Protein AF-A0A524D469-F1 (afdb_monomer)

Solvent-accessible surface area (backbone atoms only — not comparable to full-atom values): 6847 Å² total; per-residue (Å²): 100,77,63,60,59,52,45,50,52,50,45,50,39,43,48,34,24,48,51,5,20,50,32,8,18,52,11,54,56,40,68,95,46,24,64,60,33,20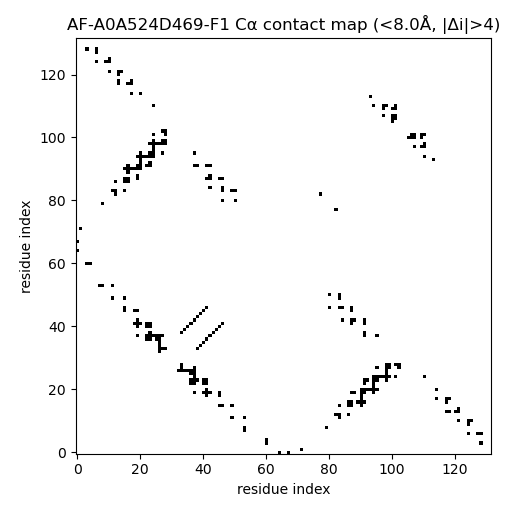,48,43,35,10,68,46,48,43,36,52,52,49,45,51,49,48,65,67,46,45,60,63,55,53,62,74,27,64,90,54,85,69,79,78,92,81,74,94,66,69,61,69,61,56,52,33,50,59,39,13,51,61,15,26,53,53,10,40,57,31,8,50,45,32,57,74,69,68,41,56,61,60,46,47,66,61,45,48,62,46,52,51,51,42,51,51,46,53,51,60,71,70,53,131

Mean predicted aligned error: 8.15 Å

Nearest PDB structures (foldseek):
  5vox-assembly1_X  TM=2.809E-01  e=2.799E+00  Saccharomyces cerevisiae S288C
  9bry-assembly1_k  TM=2.675E-01  e=2.410E+00  Mus musculus
  7u8o-assembly1_j  TM=2.364E-01  e=6.205E+00  Sus scrofa
  6xbw-assembly1_l  TM=2.076E-01  e=5.617E+00  Bos taurus

Structure (mmCIF, N/CA/C/O backbone):
data_AF-A0A524D469-F1
#
_entry.id   AF-A0A524D469-F1
#
loop_
_atom_site.group_PDB
_atom_site.id
_atom_site.type_symbol
_atom_site.label_atom_id
_atom_site.label_alt_id
_atom_site.label_comp_id
_atom_site.label_asym_id
_atom_site.label_entity_id
_atom_site.label_seq_id
_atom_site.pdbx_PDB_ins_code
_atom_site.Cartn_x
_atom_site.Cartn_y
_atom_site.Cartn_z
_atom_site.occupancy
_atom_site.B_iso_or_equiv
_atom_site.auth_seq_id
_atom_site.auth_comp_id
_atom_site.auth_asym_id
_atom_site.auth_atom_id
_atom_site.pdbx_PDB_model_num
ATOM 1 N N . MET A 1 1 ? 15.747 1.561 -19.946 1.00 55.91 1 MET A N 1
ATOM 2 C CA . MET A 1 1 ? 16.575 2.116 -18.847 1.00 55.91 1 MET A CA 1
ATOM 3 C C . MET A 1 1 ? 16.064 1.544 -17.524 1.00 55.91 1 MET A C 1
ATOM 5 O O . MET A 1 1 ? 14.893 1.730 -17.253 1.00 55.91 1 MET A O 1
ATOM 9 N N . PRO A 1 2 ? 16.881 0.905 -16.662 1.00 63.78 2 PRO A N 1
ATOM 10 C CA . PRO A 1 2 ? 16.411 0.328 -15.384 1.00 63.78 2 PRO A CA 1
ATOM 11 C C . PRO A 1 2 ? 15.790 1.363 -14.423 1.00 63.78 2 PRO A C 1
ATOM 13 O O . PRO A 1 2 ? 15.142 1.007 -13.443 1.00 63.78 2 PRO A O 1
ATOM 16 N N . LEU A 1 3 ? 15.974 2.657 -14.705 1.00 69.12 3 LEU A N 1
ATOM 17 C CA . LEU A 1 3 ? 15.397 3.759 -13.948 1.00 69.12 3 LEU A CA 1
ATOM 18 C C . LEU A 1 3 ? 13.861 3.827 -14.054 1.00 69.12 3 LEU A C 1
ATOM 20 O O . LEU A 1 3 ? 13.204 4.067 -13.053 1.00 69.12 3 LEU A O 1
ATOM 24 N N . THR A 1 4 ? 13.264 3.588 -15.225 1.00 71.38 4 THR A N 1
ATOM 25 C CA . THR A 1 4 ? 11.799 3.677 -15.403 1.00 71.38 4 THR A CA 1
ATOM 26 C C . THR A 1 4 ? 11.078 2.538 -14.693 1.00 71.38 4 THR A C 1
ATOM 28 O O . THR A 1 4 ? 10.079 2.765 -14.014 1.00 71.38 4 THR A O 1
ATOM 31 N N . GLU A 1 5 ? 11.621 1.324 -14.779 1.00 72.06 5 GLU A N 1
ATOM 32 C CA . GLU A 1 5 ? 11.110 0.165 -14.049 1.00 72.06 5 GLU A CA 1
ATOM 33 C C . GLU A 1 5 ? 11.261 0.341 -12.529 1.00 72.06 5 GLU A C 1
ATOM 35 O O . GLU A 1 5 ? 10.306 0.128 -11.786 1.00 72.06 5 GLU A O 1
ATOM 40 N N . THR A 1 6 ? 12.415 0.815 -12.047 1.00 73.81 6 THR A N 1
ATOM 41 C CA . THR A 1 6 ? 12.610 1.087 -10.609 1.00 73.81 6 THR A CA 1
ATOM 42 C C . THR A 1 6 ? 11.732 2.234 -10.098 1.00 73.81 6 THR A C 1
ATOM 44 O O . THR A 1 6 ? 11.217 2.161 -8.979 1.00 73.81 6 THR A O 1
ATOM 47 N N . LEU A 1 7 ? 11.484 3.267 -10.908 1.00 75.62 7 LEU A N 1
ATOM 48 C CA . LEU A 1 7 ? 10.531 4.335 -10.592 1.00 75.62 7 LEU A CA 1
ATOM 49 C C . LEU A 1 7 ? 9.086 3.820 -10.555 1.00 75.62 7 LEU A C 1
ATOM 51 O O . LEU A 1 7 ? 8.346 4.167 -9.637 1.00 75.62 7 LEU A O 1
ATOM 55 N N . LEU A 1 8 ? 8.694 2.946 -11.486 1.00 80.31 8 LEU A N 1
ATOM 56 C CA . LEU A 1 8 ? 7.375 2.311 -11.469 1.00 80.31 8 LEU A CA 1
ATOM 57 C C . LEU A 1 8 ? 7.194 1.448 -10.214 1.00 80.31 8 LEU A C 1
ATOM 59 O O . LEU A 1 8 ? 6.203 1.600 -9.501 1.00 80.31 8 LEU A O 1
ATOM 63 N N . VAL A 1 9 ? 8.155 0.568 -9.921 1.00 80.31 9 VAL A N 1
ATOM 64 C CA . VAL A 1 9 ? 8.101 -0.310 -8.743 1.00 80.31 9 VAL A CA 1
ATOM 65 C C . VAL A 1 9 ? 8.066 0.527 -7.466 1.00 80.31 9 VAL A C 1
ATOM 67 O O . VAL A 1 9 ? 7.207 0.306 -6.620 1.00 80.31 9 VAL A O 1
ATOM 70 N N . SER A 1 10 ? 8.916 1.547 -7.331 1.00 80.50 10 SER A N 1
ATOM 71 C CA . SER A 1 10 ? 8.892 2.425 -6.153 1.00 80.50 10 SER A CA 1
ATOM 72 C C . SER A 1 10 ? 7.575 3.198 -6.009 1.00 80.50 10 SER A C 1
ATOM 74 O O . SER A 1 10 ? 7.037 3.259 -4.904 1.00 80.50 10 SER A O 1
ATOM 76 N N . ALA A 1 11 ? 6.993 3.714 -7.095 1.00 84.62 11 ALA A N 1
ATOM 77 C CA . ALA A 1 11 ? 5.682 4.363 -7.062 1.00 84.62 11 ALA A CA 1
ATOM 78 C C . ALA A 1 11 ? 4.569 3.401 -6.608 1.00 84.62 11 ALA A C 1
ATOM 80 O O . ALA A 1 11 ? 3.713 3.777 -5.801 1.00 84.62 11 ALA A O 1
ATOM 81 N N . LEU A 1 12 ? 4.604 2.147 -7.066 1.00 86.00 12 LEU A N 1
ATOM 82 C CA . LEU A 1 12 ? 3.661 1.108 -6.650 1.00 86.00 12 LEU A CA 1
ATOM 83 C C . LEU A 1 12 ? 3.837 0.727 -5.177 1.00 86.00 12 LEU A C 1
ATOM 85 O O . LEU A 1 12 ? 2.841 0.623 -4.467 1.00 86.00 12 LEU A O 1
ATOM 89 N N . LEU A 1 13 ? 5.072 0.592 -4.688 1.00 85.62 13 LEU A N 1
ATOM 90 C CA . LEU A 1 13 ? 5.356 0.293 -3.278 1.00 85.62 13 LEU A CA 1
ATOM 91 C C . LEU A 1 13 ? 4.896 1.424 -2.349 1.00 85.62 13 LEU A C 1
ATOM 93 O O . LEU A 1 13 ? 4.261 1.174 -1.325 1.00 85.62 13 LEU A O 1
ATOM 97 N N . VAL A 1 14 ? 5.160 2.679 -2.719 1.00 87.44 14 VAL A N 1
ATOM 98 C CA . VAL A 1 14 ? 4.702 3.852 -1.958 1.00 87.44 14 VAL A CA 1
ATOM 99 C C . VAL A 1 14 ? 3.170 3.920 -1.945 1.00 87.44 14 VAL A C 1
ATOM 101 O O . VAL A 1 14 ? 2.570 4.175 -0.899 1.00 87.44 14 VAL A O 1
ATOM 104 N N . SER A 1 15 ? 2.526 3.608 -3.073 1.00 88.50 15 SER A N 1
ATOM 105 C CA . SER A 1 15 ? 1.064 3.520 -3.168 1.00 88.50 15 SER A CA 1
ATOM 106 C C . SER A 1 15 ? 0.494 2.377 -2.320 1.00 88.50 15 SER A C 1
ATOM 108 O O . SER A 1 15 ? -0.505 2.578 -1.630 1.00 88.50 15 SER A O 1
ATOM 110 N N . ALA A 1 16 ? 1.143 1.206 -2.306 1.00 88.06 16 ALA A N 1
ATOM 111 C CA . ALA A 1 16 ? 0.774 0.061 -1.467 1.00 88.06 16 ALA A CA 1
ATOM 112 C C . ALA A 1 16 ? 0.750 0.441 0.006 1.00 88.06 16 ALA A C 1
ATOM 114 O O . ALA A 1 16 ? -0.213 0.166 0.724 1.00 88.06 16 ALA A O 1
ATOM 115 N N . LEU A 1 17 ? 1.802 1.126 0.437 1.00 88.44 17 LEU A N 1
ATOM 116 C CA . LEU A 1 17 ? 1.982 1.529 1.81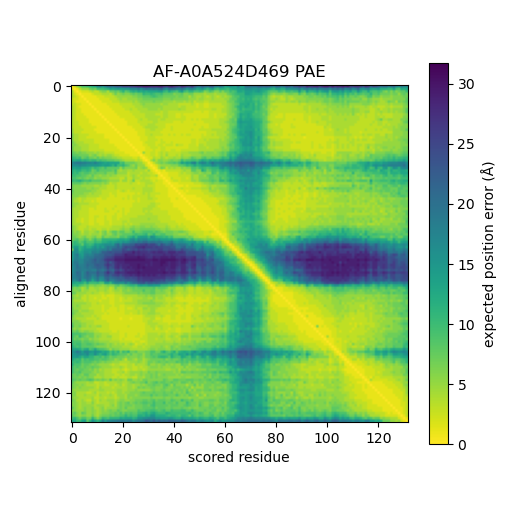6 1.00 88.44 17 LEU A CA 1
ATOM 117 C C . LEU A 1 17 ? 0.954 2.599 2.213 1.00 88.44 17 LEU A C 1
ATOM 119 O O . LEU A 1 17 ? 0.304 2.458 3.248 1.00 88.44 17 LEU A O 1
ATOM 123 N N . ALA A 1 18 ? 0.720 3.605 1.363 1.00 89.62 18 ALA A N 1
ATOM 124 C CA . ALA A 1 18 ? -0.294 4.637 1.592 1.00 89.62 18 ALA A CA 1
ATOM 125 C C . ALA A 1 18 ? -1.717 4.058 1.687 1.00 89.62 18 ALA A C 1
ATOM 127 O O . ALA A 1 18 ? -2.447 4.348 2.637 1.00 89.62 18 ALA A O 1
ATOM 128 N N . LEU A 1 19 ? -2.107 3.218 0.721 1.00 90.56 19 LEU A N 1
ATOM 129 C CA . LEU A 1 19 ? -3.436 2.602 0.673 1.00 90.56 19 LEU A CA 1
ATOM 130 C C . LEU A 1 19 ? -3.660 1.653 1.852 1.00 90.56 19 LEU A C 1
ATOM 132 O O . LEU A 1 19 ? -4.738 1.662 2.447 1.00 90.56 19 LEU A O 1
ATOM 136 N N . SER A 1 20 ? -2.638 0.883 2.228 1.00 90.00 20 SER A N 1
ATOM 137 C CA . SER A 1 20 ? -2.693 -0.018 3.379 1.00 90.00 20 SER A CA 1
ATOM 138 C C . SER A 1 20 ? -2.858 0.745 4.703 1.00 90.00 20 SER A C 1
ATOM 140 O O . SER A 1 20 ? -3.720 0.390 5.512 1.00 90.00 20 SER A O 1
ATOM 142 N N . ILE A 1 21 ? -2.129 1.857 4.896 1.00 89.62 21 ILE A N 1
ATOM 143 C CA . ILE A 1 21 ? -2.307 2.747 6.061 1.00 89.62 21 ILE A CA 1
ATOM 144 C C . ILE A 1 21 ? -3.732 3.293 6.102 1.00 89.62 21 ILE A C 1
ATOM 146 O O . ILE A 1 21 ? -4.387 3.245 7.145 1.00 89.62 21 ILE A O 1
ATOM 150 N N . PHE A 1 22 ? -4.222 3.807 4.974 1.00 88.69 22 PHE A N 1
ATOM 151 C CA . PHE A 1 22 ? -5.525 4.456 4.909 1.00 88.69 22 PHE A CA 1
ATOM 152 C C . PHE A 1 22 ? -6.674 3.479 5.180 1.00 88.69 22 PHE A C 1
ATOM 154 O O . PHE A 1 22 ? -7.531 3.759 6.019 1.00 88.69 22 PHE A O 1
ATOM 161 N N . LEU A 1 23 ? -6.679 2.317 4.520 1.00 89.69 23 LEU A N 1
ATOM 162 C CA . LEU A 1 23 ? -7.709 1.293 4.709 1.00 89.69 23 LEU A CA 1
ATOM 163 C C . LEU A 1 23 ? -7.687 0.721 6.125 1.00 89.69 23 LEU A C 1
ATOM 165 O O . LEU A 1 23 ? -8.745 0.533 6.724 1.00 89.69 23 LEU A O 1
ATOM 169 N N . SER A 1 24 ? -6.499 0.500 6.687 1.00 89.12 24 SER A N 1
ATOM 170 C CA . SER A 1 24 ? -6.371 0.017 8.059 1.00 89.12 24 SER A CA 1
ATOM 171 C C . SER A 1 24 ? -6.884 1.039 9.077 1.00 89.12 24 SER A C 1
ATOM 173 O O . SER A 1 24 ? -7.687 0.683 9.941 1.00 89.12 24 SER A O 1
ATOM 175 N N . ALA A 1 25 ? -6.525 2.319 8.927 1.00 86.38 25 ALA A N 1
ATOM 176 C CA . ALA A 1 25 ? -7.008 3.384 9.805 1.00 86.38 25 ALA A CA 1
ATOM 177 C C . ALA A 1 25 ? -8.525 3.597 9.696 1.00 86.38 25 ALA A C 1
ATOM 179 O O . ALA A 1 25 ? -9.211 3.756 10.706 1.00 86.38 25 ALA A O 1
ATOM 180 N N . TYR A 1 26 ? -9.063 3.564 8.475 1.00 87.81 26 TYR A N 1
ATOM 181 C CA . TYR A 1 26 ? -10.497 3.693 8.229 1.00 87.81 26 TYR A CA 1
ATOM 182 C C . TYR A 1 26 ? -11.288 2.489 8.759 1.00 87.81 26 TYR A C 1
ATOM 184 O O . TYR A 1 26 ? -12.368 2.655 9.325 1.00 87.81 26 TYR A O 1
ATOM 192 N N . GLY A 1 27 ? -10.746 1.278 8.610 1.00 85.50 27 GLY A N 1
ATOM 193 C CA . GLY A 1 27 ? -11.340 0.061 9.155 1.00 85.50 27 GLY A CA 1
ATOM 194 C C . GLY A 1 27 ? -11.374 0.060 10.684 1.00 85.50 27 GLY A C 1
ATOM 195 O O . GLY A 1 27 ? -12.377 -0.344 11.259 1.00 85.50 27 GLY A O 1
ATOM 196 N N . GLU A 1 28 ? -10.332 0.561 11.353 1.00 85.38 28 GLU A N 1
ATOM 197 C CA . GLU A 1 28 ? -10.326 0.704 12.819 1.00 85.38 28 GLU A CA 1
ATOM 198 C C . GLU A 1 28 ? -11.358 1.745 13.295 1.00 85.38 28 GLU A C 1
ATOM 200 O O . GLU A 1 28 ? -11.983 1.565 14.340 1.00 85.38 28 GLU A O 1
ATOM 205 N N . TYR A 1 29 ? -11.585 2.806 12.510 1.00 81.94 29 TYR A N 1
ATOM 206 C CA . TYR A 1 29 ? -12.616 3.810 12.786 1.00 81.94 29 TYR A CA 1
ATOM 207 C C . TYR A 1 29 ? -14.046 3.244 12.663 1.00 81.94 29 TYR A C 1
ATOM 209 O O . TYR A 1 29 ? -14.915 3.602 13.458 1.00 81.94 29 TYR A O 1
ATOM 217 N N . ARG A 1 30 ? -14.303 2.336 11.707 1.00 80.31 30 ARG A N 1
ATOM 218 C CA . ARG A 1 30 ? -15.607 1.668 11.512 1.00 80.31 30 ARG A CA 1
ATOM 219 C C . ARG A 1 30 ? -15.597 0.217 12.005 1.00 80.31 30 ARG A C 1
ATOM 221 O O . ARG A 1 30 ? -15.395 -0.708 11.220 1.00 80.31 30 ARG A O 1
ATOM 228 N N . GLU A 1 31 ? -15.916 0.021 13.285 1.00 74.81 31 GLU A N 1
ATOM 229 C CA . GLU A 1 31 ? -15.918 -1.300 13.945 1.00 74.81 31 GLU A CA 1
ATOM 230 C C . GLU A 1 31 ? -16.725 -2.377 13.208 1.00 74.81 31 GLU A C 1
ATOM 232 O O . GLU A 1 31 ? -16.267 -3.514 13.106 1.00 74.81 31 GLU A O 1
ATOM 237 N N . GLU A 1 32 ? -17.889 -2.024 12.657 1.00 82.19 32 GLU A N 1
ATOM 238 C CA . GLU A 1 32 ? -18.810 -2.975 12.013 1.00 82.19 32 GLU A CA 1
ATOM 239 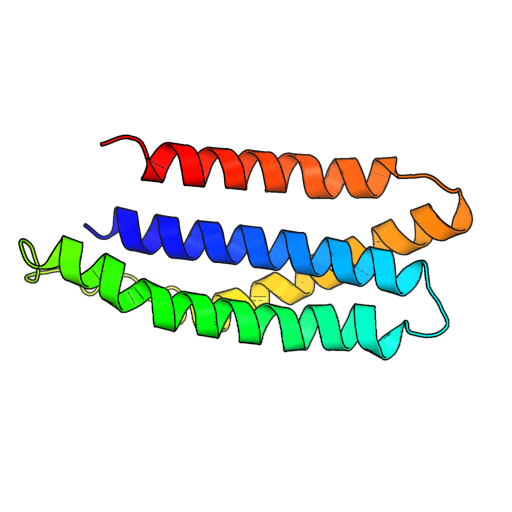C C . GLU A 1 32 ? -18.167 -3.755 10.858 1.00 82.19 32 GLU A C 1
ATOM 241 O O . GLU A 1 32 ? -18.521 -4.904 10.611 1.00 82.19 32 GLU A O 1
ATOM 246 N N . ASN A 1 33 ? -17.193 -3.150 10.169 1.00 83.06 33 ASN A N 1
ATOM 247 C CA . ASN A 1 33 ? -16.530 -3.737 9.004 1.00 83.06 33 ASN A CA 1
ATOM 248 C C . ASN A 1 33 ? -15.012 -3.854 9.187 1.00 83.06 33 ASN A C 1
ATOM 250 O O . ASN A 1 33 ? -14.274 -3.929 8.201 1.00 83.06 33 ASN A O 1
ATOM 254 N N . PHE A 1 34 ? -14.536 -3.889 10.436 1.00 81.81 34 PHE A N 1
ATOM 255 C CA . PHE A 1 34 ? -13.109 -3.886 10.761 1.00 81.81 34 PHE A CA 1
ATOM 256 C C . PHE A 1 34 ? -12.325 -4.964 9.995 1.00 81.81 34 PHE A C 1
ATOM 258 O O . PHE A 1 34 ? -11.370 -4.653 9.283 1.00 81.81 34 PHE A O 1
ATOM 265 N N . MET A 1 35 ? -12.761 -6.226 10.077 1.00 82.38 35 MET A N 1
ATOM 266 C CA . MET A 1 35 ? -12.081 -7.349 9.414 1.00 82.38 35 MET A CA 1
ATOM 267 C C . MET A 1 35 ? -12.060 -7.198 7.888 1.00 82.38 35 MET A C 1
ATOM 269 O O . MET A 1 35 ? -11.035 -7.444 7.253 1.00 82.38 35 MET A O 1
ATOM 273 N N . ALA A 1 36 ? -13.171 -6.758 7.294 1.00 84.38 36 ALA A N 1
ATOM 274 C CA . ALA A 1 36 ? -13.284 -6.619 5.846 1.00 84.38 36 ALA A CA 1
ATOM 275 C C . ALA A 1 36 ? -12.411 -5.478 5.303 1.00 84.38 36 ALA A C 1
ATOM 277 O O . ALA A 1 36 ? -11.747 -5.635 4.282 1.00 84.38 36 ALA A O 1
ATOM 278 N N . VAL A 1 37 ? -12.374 -4.333 5.984 1.00 83.44 37 VAL A N 1
ATOM 279 C CA . VAL A 1 37 ? -11.704 -3.138 5.455 1.00 83.44 37 VAL A CA 1
ATOM 280 C C . VAL A 1 37 ? -10.247 -3.050 5.901 1.00 83.44 37 VAL A C 1
ATOM 282 O O . VAL A 1 37 ? -9.376 -2.812 5.067 1.00 83.44 37 VAL A O 1
ATOM 285 N N . SER A 1 38 ? -9.959 -3.286 7.185 1.00 82.38 38 SER A N 1
ATOM 286 C CA . SER A 1 38 ? -8.592 -3.184 7.708 1.00 82.38 38 SER A CA 1
ATOM 287 C C . SER A 1 38 ? -7.747 -4.389 7.317 1.00 82.38 38 SER A C 1
ATOM 289 O O . SER A 1 38 ? -6.628 -4.208 6.860 1.00 82.38 38 SER A O 1
ATOM 291 N N . VAL A 1 39 ? -8.260 -5.614 7.460 1.00 84.44 39 VAL A N 1
ATOM 292 C CA . VAL A 1 39 ? -7.449 -6.821 7.232 1.00 84.44 39 VAL A CA 1
ATOM 293 C C . VAL A 1 39 ? -7.523 -7.256 5.771 1.00 84.44 39 VAL A C 1
ATOM 295 O O . VAL A 1 39 ? -6.500 -7.287 5.091 1.00 84.44 39 VAL A O 1
ATOM 298 N N . ILE A 1 40 ? -8.723 -7.548 5.257 1.00 88.50 40 ILE A N 1
ATOM 299 C CA . ILE A 1 40 ? -8.884 -8.034 3.875 1.00 88.50 40 ILE A CA 1
ATOM 300 C C . ILE A 1 40 ? -8.540 -6.924 2.872 1.00 88.50 40 ILE A C 1
ATOM 302 O O . ILE A 1 40 ? -7.786 -7.154 1.928 1.00 88.50 40 ILE A O 1
ATOM 306 N N . GLY A 1 41 ? -9.035 -5.704 3.094 1.00 84.56 41 GLY A N 1
ATOM 307 C CA . GLY A 1 41 ? -8.732 -4.556 2.242 1.00 84.56 41 GLY A CA 1
ATOM 308 C C . GLY A 1 41 ? -7.230 -4.283 2.133 1.00 84.56 41 GLY A C 1
ATOM 309 O O . GLY A 1 41 ? -6.687 -4.261 1.030 1.00 84.56 41 GLY A O 1
ATOM 310 N N . ALA A 1 42 ? -6.545 -4.123 3.266 1.00 85.12 42 ALA A N 1
ATOM 311 C CA . ALA A 1 42 ? -5.143 -3.712 3.275 1.00 85.12 42 ALA A CA 1
ATOM 312 C C . ALA A 1 42 ? -4.156 -4.832 2.895 1.00 85.12 42 ALA A C 1
ATOM 314 O O . ALA A 1 42 ? -3.174 -4.555 2.212 1.00 85.12 42 ALA A O 1
ATOM 315 N N . LEU A 1 43 ? -4.399 -6.082 3.316 1.00 88.44 43 LEU A N 1
ATOM 316 C CA . LEU A 1 43 ? -3.444 -7.190 3.139 1.00 88.44 43 LEU A CA 1
ATOM 317 C C . LEU A 1 43 ? -3.751 -8.107 1.952 1.00 88.44 43 LEU A C 1
ATOM 319 O O . LEU A 1 43 ? -2.899 -8.910 1.583 1.00 88.44 43 LEU A O 1
ATOM 323 N N . VAL A 1 44 ? -4.948 -8.024 1.362 1.00 89.12 44 VAL A N 1
ATOM 324 C CA . VAL A 1 44 ? -5.336 -8.877 0.226 1.00 89.12 44 VAL A CA 1
ATOM 325 C C . VAL A 1 44 ? -5.711 -8.032 -0.982 1.00 89.12 44 VAL A C 1
ATOM 327 O O . VAL A 1 44 ? -5.121 -8.193 -2.045 1.00 89.12 44 VAL A O 1
ATOM 330 N N . VAL A 1 45 ? -6.647 -7.092 -0.835 1.00 90.38 45 VAL A N 1
ATOM 331 C CA . VAL A 1 45 ? -7.148 -6.315 -1.980 1.00 90.38 45 VAL A CA 1
ATOM 332 C C . VAL A 1 45 ? -6.077 -5.369 -2.526 1.00 90.38 45 VAL A C 1
ATOM 334 O O . VAL A 1 45 ? -5.826 -5.376 -3.728 1.00 90.38 45 VAL A O 1
ATOM 337 N N . VAL A 1 46 ? -5.408 -4.593 -1.667 1.00 90.38 46 VAL A N 1
ATOM 338 C CA . VAL A 1 46 ? -4.330 -3.676 -2.084 1.00 90.38 46 VAL A CA 1
ATOM 339 C C . VAL A 1 46 ? -3.189 -4.389 -2.821 1.00 90.38 46 VAL A C 1
ATOM 341 O O . VAL A 1 46 ? -2.890 -3.966 -3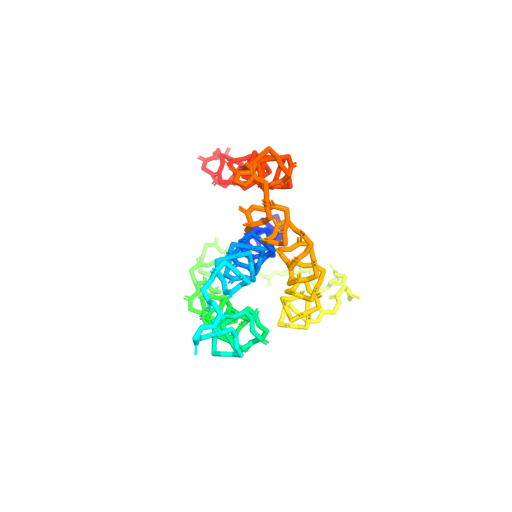.939 1.00 90.38 46 VAL A O 1
ATOM 344 N N . PRO A 1 47 ? -2.555 -5.451 -2.282 1.00 89.56 47 PRO A N 1
ATOM 345 C CA . PRO A 1 47 ? -1.457 -6.096 -2.994 1.00 89.56 47 PRO A CA 1
ATOM 346 C C . PRO A 1 47 ? -1.919 -6.726 -4.309 1.00 89.56 47 PRO A C 1
ATOM 348 O O . PRO A 1 47 ? -1.244 -6.554 -5.317 1.00 89.56 47 PRO A O 1
ATOM 351 N N . VAL A 1 48 ? -3.094 -7.368 -4.352 1.00 90.62 48 VAL A N 1
ATOM 352 C CA . VAL A 1 48 ? -3.630 -7.949 -5.597 1.00 90.62 48 VAL A CA 1
ATOM 353 C C . VAL A 1 48 ? -3.866 -6.875 -6.660 1.00 90.62 48 VAL A C 1
ATOM 355 O O . VAL A 1 48 ? -3.476 -7.061 -7.812 1.00 90.62 48 VAL A O 1
ATOM 358 N N . LEU A 1 49 ? -4.460 -5.735 -6.292 1.00 91.50 49 LEU A N 1
ATOM 359 C CA . LEU A 1 49 ? -4.691 -4.628 -7.224 1.00 91.50 49 LEU A CA 1
ATOM 360 C C . LEU A 1 49 ? -3.383 -4.034 -7.748 1.00 91.50 49 LEU A C 1
ATOM 362 O O . LEU A 1 49 ? -3.294 -3.706 -8.928 1.00 91.50 49 LEU A O 1
ATOM 366 N N . LEU A 1 50 ? -2.367 -3.903 -6.896 1.00 88.25 50 LEU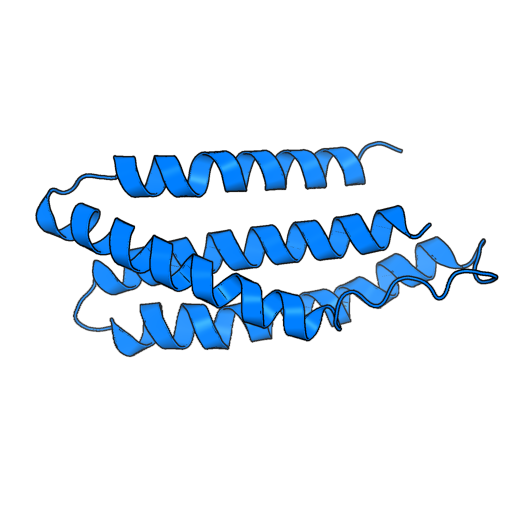 A N 1
ATOM 367 C CA . LEU A 1 50 ? -1.087 -3.317 -7.290 1.00 88.25 50 LEU A CA 1
ATOM 368 C C . LEU A 1 50 ? -0.225 -4.275 -8.107 1.00 88.25 50 LEU A C 1
ATOM 370 O O . LEU A 1 50 ? 0.425 -3.829 -9.047 1.00 88.25 50 LEU A O 1
ATOM 374 N N . ILE A 1 51 ? -0.282 -5.578 -7.830 1.00 85.94 51 ILE A N 1
ATOM 375 C CA . ILE A 1 51 ? 0.316 -6.611 -8.686 1.00 85.94 51 ILE A CA 1
ATOM 376 C C . ILE A 1 51 ? -0.380 -6.624 -10.054 1.00 85.94 51 ILE A C 1
ATOM 378 O O . ILE A 1 51 ? 0.280 -6.681 -11.092 1.00 85.94 51 ILE A O 1
ATOM 382 N N . ALA A 1 52 ? -1.712 -6.520 -10.092 1.00 87.25 52 ALA A N 1
ATOM 383 C CA . ALA A 1 52 ? -2.448 -6.411 -11.351 1.00 87.25 52 ALA A CA 1
ATOM 384 C C . ALA A 1 52 ? -2.066 -5.134 -12.122 1.00 87.25 52 ALA A C 1
ATOM 386 O O . ALA A 1 52 ? -1.834 -5.193 -13.329 1.00 87.25 52 ALA A O 1
ATOM 387 N N . ALA A 1 53 ? -1.940 -3.997 -11.430 1.00 86.56 53 ALA A N 1
ATOM 388 C CA . ALA A 1 53 ? -1.493 -2.741 -12.023 1.00 86.56 53 ALA A CA 1
ATOM 389 C C . ALA A 1 53 ? -0.058 -2.838 -12.560 1.00 86.56 53 ALA A C 1
ATOM 391 O O . ALA A 1 53 ? 0.192 -2.396 -13.678 1.00 86.56 53 ALA A O 1
ATOM 392 N N . TYR A 1 54 ? 0.864 -3.460 -11.817 1.00 83.81 54 TYR A N 1
ATOM 393 C CA . TYR A 1 54 ? 2.233 -3.713 -12.270 1.00 83.81 54 TYR A CA 1
ATOM 394 C C . TYR A 1 54 ? 2.244 -4.510 -13.576 1.00 83.81 54 TYR A C 1
ATOM 396 O O . TYR A 1 54 ? 2.798 -4.049 -14.571 1.00 83.81 54 TYR A O 1
ATOM 404 N N . ASN A 1 55 ? 1.556 -5.653 -13.609 1.00 82.12 55 ASN A N 1
ATOM 405 C CA . ASN A 1 55 ? 1.490 -6.514 -14.791 1.00 82.12 55 ASN A CA 1
ATOM 406 C C . ASN A 1 55 ? 0.830 -5.829 -15.997 1.00 82.12 55 ASN A C 1
ATOM 408 O O . ASN A 1 55 ? 1.196 -6.106 -17.137 1.00 82.12 55 ASN A O 1
ATOM 412 N N . LEU A 1 56 ? -0.124 -4.923 -15.765 1.00 85.19 56 LEU A N 1
ATOM 413 C CA . LEU A 1 56 ? -0.783 -4.159 -16.824 1.00 85.19 56 LEU A CA 1
ATOM 414 C C . LEU A 1 56 ? 0.078 -2.996 -17.342 1.00 85.19 56 LEU A C 1
ATOM 416 O O . LEU A 1 56 ? -0.025 -2.640 -18.514 1.00 85.19 56 LEU A O 1
ATOM 420 N N . LEU A 1 57 ? 0.929 -2.415 -16.494 1.00 79.50 57 LEU A N 1
ATOM 421 C CA . LEU A 1 57 ? 1.820 -1.302 -16.839 1.00 79.50 57 LEU A CA 1
ATOM 422 C C . LEU A 1 57 ? 3.172 -1.765 -17.400 1.00 79.50 57 LEU A C 1
ATOM 424 O O . LEU A 1 57 ? 3.781 -1.044 -18.191 1.00 79.50 57 LEU A O 1
ATOM 428 N N . LEU A 1 58 ? 3.616 -2.977 -17.062 1.00 75.50 58 LEU A N 1
ATOM 429 C CA . LEU A 1 58 ? 4.872 -3.571 -17.528 1.00 75.50 58 LEU A CA 1
ATOM 430 C C . LEU A 1 58 ? 5.033 -3.563 -19.066 1.00 75.50 58 LEU A C 1
ATOM 432 O O . LEU A 1 58 ? 6.111 -3.196 -19.543 1.00 75.50 58 LEU A O 1
ATOM 436 N N . PRO A 1 59 ? 4.004 -3.875 -19.883 1.00 70.50 59 PRO A N 1
ATOM 437 C CA . PRO A 1 59 ? 4.097 -3.773 -21.340 1.00 70.50 59 PRO A CA 1
ATOM 438 C C . PRO A 1 59 ? 4.411 -2.352 -21.821 1.00 70.50 59 PRO A C 1
ATOM 440 O O . PRO A 1 59 ? 5.156 -2.172 -22.776 1.00 70.50 59 PRO A O 1
ATOM 443 N N . P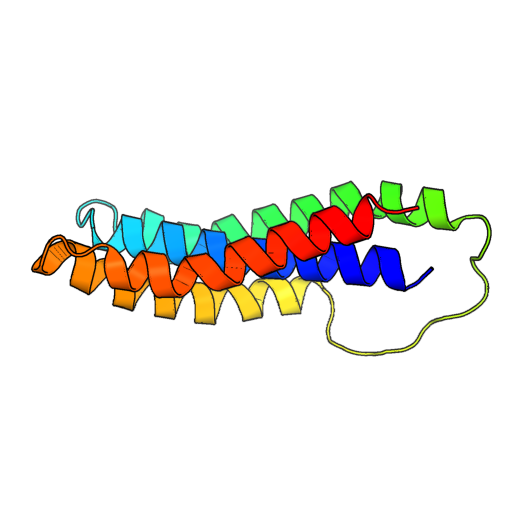HE A 1 60 ? 3.888 -1.324 -21.152 1.00 69.12 60 PHE A N 1
ATOM 444 C CA . PHE A 1 60 ? 4.119 0.067 -21.550 1.00 69.12 60 PHE A CA 1
ATOM 445 C C . PHE A 1 60 ? 5.535 0.538 -21.209 1.00 69.12 60 PHE A C 1
ATOM 447 O O . PHE A 1 60 ? 6.117 1.306 -21.971 1.00 69.12 60 PHE A O 1
ATOM 454 N N . VAL A 1 61 ? 6.112 0.036 -20.115 1.00 62.81 61 VAL A N 1
ATOM 455 C CA . VAL A 1 61 ? 7.519 0.283 -19.763 1.00 62.81 61 VAL A CA 1
ATOM 456 C C . VAL A 1 61 ? 8.444 -0.427 -20.753 1.00 62.81 61 VAL A C 1
ATOM 458 O O . VAL A 1 61 ? 9.304 0.199 -21.366 1.00 62.81 61 VAL A O 1
ATOM 461 N N . THR A 1 62 ? 8.195 -1.712 -21.010 1.00 57.34 62 THR A N 1
ATOM 462 C CA . THR A 1 62 ? 9.028 -2.528 -21.909 1.00 57.34 62 THR A CA 1
ATOM 463 C C . THR A 1 62 ? 8.986 -2.074 -23.374 1.00 57.34 62 THR A C 1
ATOM 465 O O . THR A 1 62 ? 9.996 -2.181 -24.070 1.00 57.34 62 THR A O 1
ATOM 468 N N . VAL A 1 63 ? 7.866 -1.517 -23.854 1.00 51.12 63 VAL A N 1
ATOM 469 C CA . VAL A 1 63 ? 7.751 -0.955 -25.216 1.00 51.12 63 VAL A CA 1
ATOM 470 C C . VAL A 1 63 ? 8.544 0.348 -25.370 1.00 51.12 63 VAL A C 1
ATOM 472 O O . VAL A 1 63 ? 9.155 0.552 -26.419 1.00 51.12 63 VAL A O 1
ATOM 475 N N . MET A 1 64 ? 8.615 1.200 -24.339 1.00 51.53 64 MET A N 1
ATOM 476 C CA . MET A 1 64 ? 9.523 2.360 -24.348 1.00 51.53 64 MET A CA 1
ATOM 477 C C . MET A 1 64 ? 11.005 1.943 -24.269 1.00 51.53 64 MET A C 1
ATOM 479 O O . MET A 1 64 ? 11.876 2.670 -24.742 1.00 51.53 64 MET A O 1
ATOM 483 N N . ASP A 1 65 ? 11.291 0.744 -23.752 1.00 49.53 65 ASP A N 1
ATOM 484 C CA . ASP A 1 65 ? 12.642 0.195 -23.579 1.00 49.53 65 ASP A CA 1
ATOM 485 C C . ASP A 1 65 ? 13.181 -0.616 -24.782 1.00 49.53 65 ASP A C 1
ATOM 487 O O . ASP A 1 65 ? 14.353 -1.014 -24.777 1.00 49.53 65 ASP A O 1
ATOM 491 N N . TRP A 1 66 ? 12.388 -0.820 -25.850 1.00 44.88 66 TRP A N 1
ATOM 492 C CA . TRP A 1 66 ? 12.756 -1.604 -27.052 1.00 44.88 66 TRP A CA 1
ATOM 493 C C . TRP A 1 66 ? 14.109 -1.197 -27.672 1.00 44.88 66 TRP A C 1
ATOM 495 O O . TRP A 1 66 ? 14.798 -2.033 -28.255 1.00 44.88 66 TRP A O 1
ATOM 505 N N . TRP A 1 67 ? 14.543 0.061 -27.530 1.00 45.19 67 TRP A N 1
ATOM 506 C CA . TRP A 1 67 ? 15.813 0.526 -28.109 1.00 45.19 67 TRP A CA 1
ATOM 507 C C . TRP A 1 67 ? 17.075 0.059 -27.350 1.00 45.19 67 TRP A C 1
ATOM 509 O O . TRP A 1 67 ? 18.179 0.252 -27.854 1.00 45.19 67 TRP A O 1
ATOM 519 N N . THR A 1 68 ? 16.961 -0.573 -26.170 1.00 45.91 68 THR A N 1
ATOM 520 C CA . THR A 1 68 ? 18.126 -0.914 -25.314 1.00 45.91 68 THR A CA 1
ATOM 521 C C . THR A 1 68 ? 18.088 -2.312 -24.672 1.00 45.91 68 THR A C 1
ATOM 523 O O . THR A 1 68 ? 18.749 -2.553 -23.667 1.00 45.91 68 THR A O 1
ATOM 526 N N . PHE A 1 69 ? 17.388 -3.285 -25.268 1.00 42.28 69 PHE A N 1
ATOM 527 C CA . PHE A 1 69 ? 17.276 -4.675 -24.770 1.00 42.28 69 PHE A CA 1
ATOM 528 C C . PHE A 1 69 ? 18.546 -5.546 -24.945 1.00 42.28 69 PHE A C 1
ATOM 530 O O . PHE A 1 69 ? 18.498 -6.713 -25.340 1.00 42.28 69 PHE A O 1
ATOM 537 N N . ARG A 1 70 ? 19.726 -5.016 -24.624 1.00 38.06 70 ARG A N 1
ATOM 538 C CA . ARG A 1 70 ? 20.932 -5.821 -24.389 1.00 38.06 70 ARG A CA 1
ATOM 539 C C . ARG A 1 70 ? 21.596 -5.300 -23.131 1.00 38.06 70 ARG A C 1
ATOM 541 O O . ARG A 1 70 ? 22.026 -4.157 -23.135 1.00 38.06 70 ARG A O 1
ATOM 548 N N . SER A 1 71 ? 21.716 -6.166 -22.118 1.00 38.75 71 SER A N 1
ATOM 549 C CA . SER A 1 71 ? 22.125 -5.869 -20.731 1.00 38.75 71 SER A CA 1
ATOM 550 C C . SER A 1 71 ? 21.081 -4.989 -20.034 1.00 38.75 71 SER A C 1
ATOM 552 O O . SER A 1 71 ? 20.726 -3.947 -20.545 1.00 38.75 71 SER A O 1
ATOM 554 N N . TYR A 1 72 ? 20.414 -5.379 -18.953 1.00 39.22 72 TYR A N 1
ATOM 555 C CA . TYR A 1 72 ? 20.978 -5.764 -17.670 1.00 39.22 72 TYR A CA 1
ATOM 556 C C . TYR A 1 72 ? 19.972 -6.649 -16.912 1.00 39.22 72 TYR A C 1
ATOM 558 O O . TYR A 1 72 ? 18.957 -6.182 -16.412 1.00 39.22 72 TYR A O 1
ATOM 566 N N . ARG A 1 73 ? 20.285 -7.943 -16.801 1.00 42.69 73 ARG A N 1
ATOM 567 C CA . ARG A 1 73 ? 19.951 -8.742 -15.612 1.00 42.69 73 ARG A CA 1
ATOM 568 C C . ARG A 1 73 ? 20.930 -8.274 -14.543 1.00 42.69 73 ARG A C 1
ATOM 570 O O . ARG A 1 73 ? 22.110 -8.441 -14.817 1.00 42.69 73 ARG A O 1
ATOM 577 N N . LEU A 1 74 ? 20.479 -7.667 -13.445 1.00 38.72 74 LEU A N 1
ATOM 578 C CA . LEU A 1 74 ? 21.181 -7.376 -12.170 1.00 38.72 74 LEU A CA 1
ATOM 579 C C . LEU A 1 74 ? 20.354 -6.244 -11.524 1.00 38.72 74 LEU A C 1
ATOM 581 O O . LEU A 1 74 ? 20.329 -5.145 -12.060 1.00 38.72 74 LEU A O 1
ATOM 585 N N . VAL A 1 75 ? 19.564 -6.449 -10.470 1.00 40.06 75 VAL A N 1
ATOM 586 C CA . VAL A 1 75 ? 19.931 -6.962 -9.143 1.00 40.06 75 VAL A CA 1
ATOM 587 C C . VAL A 1 75 ? 18.739 -7.722 -8.544 1.00 40.06 75 VAL A C 1
ATOM 589 O O . VAL A 1 75 ? 17.612 -7.242 -8.604 1.00 40.06 75 VAL A O 1
ATOM 592 N N . GLU A 1 76 ? 19.012 -8.885 -7.951 1.00 42.81 76 GLU A N 1
ATOM 593 C CA . GLU A 1 76 ? 18.095 -9.752 -7.191 1.00 42.81 76 GLU A CA 1
ATOM 594 C C . GLU A 1 76 ? 17.624 -9.099 -5.875 1.00 42.81 76 GLU A C 1
ATOM 596 O O . GLU A 1 76 ? 17.847 -9.607 -4.779 1.00 42.81 76 GLU A O 1
ATOM 601 N N . VAL A 1 77 ? 16.982 -7.937 -5.954 1.00 46.69 77 VAL A N 1
ATOM 602 C CA . VAL A 1 77 ? 15.998 -7.555 -4.937 1.00 46.69 77 VAL A CA 1
ATOM 603 C C . VAL A 1 77 ? 14.735 -8.314 -5.339 1.00 46.69 77 VAL A C 1
ATOM 605 O O . VAL A 1 77 ? 14.422 -8.312 -6.526 1.00 46.69 77 VAL A O 1
ATOM 608 N N . GLY A 1 78 ? 14.108 -9.048 -4.412 1.00 56.47 78 GLY A N 1
ATOM 609 C CA . GLY A 1 78 ? 13.040 -10.028 -4.685 1.00 56.47 78 GLY A CA 1
ATOM 610 C C . GLY A 1 78 ? 11.979 -9.579 -5.697 1.00 56.47 78 GLY A C 1
ATOM 611 O O . GLY A 1 78 ? 11.830 -8.389 -5.978 1.00 56.47 78 GLY A O 1
ATOM 612 N N . GLN A 1 79 ? 11.244 -10.543 -6.264 1.00 71.19 79 GLN A N 1
ATOM 613 C CA . GLN A 1 79 ? 10.270 -10.258 -7.323 1.00 71.19 79 GLN A CA 1
ATOM 614 C C . GLN A 1 79 ? 9.357 -9.085 -6.901 1.00 71.19 79 GLN A C 1
ATOM 616 O O . GLN A 1 79 ? 8.933 -9.052 -5.744 1.00 71.19 79 GLN A O 1
ATOM 621 N N . PRO A 1 80 ? 9.053 -8.112 -7.786 1.00 71.94 80 PRO A N 1
ATOM 622 C CA . PRO A 1 80 ? 8.263 -6.925 -7.432 1.00 71.94 80 PRO A CA 1
ATOM 623 C C . PRO A 1 80 ? 6.955 -7.255 -6.702 1.00 71.94 80 PRO A C 1
ATOM 625 O O . PRO A 1 80 ? 6.546 -6.525 -5.799 1.00 71.94 80 PRO A O 1
ATOM 628 N N . ASP A 1 81 ? 6.359 -8.401 -7.024 1.00 77.12 81 ASP A N 1
ATOM 629 C CA . ASP A 1 81 ? 5.173 -8.947 -6.369 1.00 77.12 81 ASP A CA 1
ATOM 630 C C . ASP A 1 81 ? 5.392 -9.212 -4.867 1.00 77.12 81 ASP A C 1
ATOM 632 O O . ASP A 1 81 ? 4.568 -8.831 -4.033 1.00 77.12 81 ASP A O 1
ATOM 636 N N . GLU A 1 82 ? 6.531 -9.804 -4.496 1.00 78.81 82 GLU A N 1
ATOM 637 C CA . GLU A 1 82 ? 6.909 -10.070 -3.104 1.00 78.81 82 GLU A CA 1
ATOM 638 C C . GLU A 1 82 ? 7.122 -8.763 -2.337 1.00 78.81 82 GLU A C 1
ATOM 640 O O . GLU A 1 82 ? 6.661 -8.619 -1.203 1.00 78.81 82 GLU A O 1
ATOM 645 N N . LEU A 1 83 ? 7.770 -7.779 -2.968 1.00 79.81 83 LEU A N 1
ATOM 646 C CA . LEU A 1 83 ? 8.001 -6.465 -2.367 1.00 79.81 83 LEU A CA 1
ATOM 647 C C . LEU A 1 83 ? 6.681 -5.730 -2.103 1.00 79.81 83 LEU A C 1
ATOM 649 O O . LEU A 1 83 ? 6.515 -5.122 -1.041 1.00 79.81 83 LEU A O 1
ATOM 653 N N . ILE A 1 84 ? 5.717 -5.812 -3.025 1.00 82.12 84 ILE A N 1
ATOM 654 C CA . ILE A 1 84 ? 4.377 -5.235 -2.847 1.00 82.12 84 ILE A CA 1
ATOM 655 C C . ILE A 1 84 ? 3.678 -5.897 -1.657 1.00 82.12 84 ILE A C 1
ATOM 657 O O . ILE A 1 84 ? 3.165 -5.202 -0.780 1.00 82.12 84 ILE A O 1
ATOM 661 N N . VAL A 1 85 ? 3.705 -7.227 -1.558 1.00 85.06 85 VAL A N 1
ATOM 662 C CA . VAL A 1 85 ? 3.093 -7.933 -0.422 1.00 85.06 85 VAL A CA 1
ATOM 663 C C . VAL A 1 85 ? 3.764 -7.532 0.892 1.00 85.06 85 VAL A C 1
ATOM 665 O O . VAL A 1 85 ? 3.077 -7.124 1.829 1.00 85.06 85 VAL A O 1
ATOM 668 N N . VAL A 1 86 ? 5.094 -7.563 0.964 1.00 85.38 86 VAL A N 1
ATOM 669 C CA . VAL A 1 86 ? 5.838 -7.248 2.193 1.00 85.38 86 VAL A CA 1
ATOM 670 C C . VAL A 1 86 ? 5.630 -5.799 2.635 1.00 85.38 86 VAL A C 1
ATOM 672 O O . VAL A 1 86 ? 5.538 -5.548 3.833 1.00 85.38 86 VAL A O 1
ATOM 675 N N . THR A 1 87 ? 5.502 -4.842 1.712 1.00 84.00 87 THR A N 1
ATOM 676 C CA . THR A 1 87 ? 5.286 -3.419 2.049 1.00 84.00 87 THR A CA 1
ATOM 677 C C . THR A 1 87 ? 3.871 -3.099 2.530 1.00 84.00 87 THR A C 1
ATOM 679 O O . THR A 1 87 ? 3.685 -2.146 3.292 1.00 84.00 87 THR A O 1
ATOM 682 N N . THR A 1 88 ? 2.869 -3.912 2.185 1.00 86.81 88 THR A N 1
ATOM 683 C CA . THR A 1 88 ? 1.503 -3.722 2.708 1.00 86.81 88 THR A CA 1
ATOM 684 C C . THR A 1 88 ? 1.393 -4.013 4.204 1.00 86.81 88 THR A C 1
ATOM 686 O O . THR A 1 88 ? 0.573 -3.393 4.878 1.00 8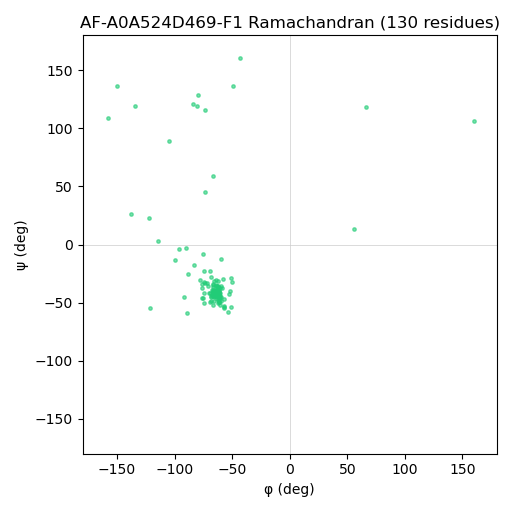6.81 88 THR A O 1
ATOM 689 N N . TRP A 1 89 ? 2.242 -4.882 4.759 1.00 87.00 89 TRP A N 1
ATOM 690 C CA . TRP A 1 89 ? 2.227 -5.261 6.178 1.00 87.00 89 TRP A CA 1
ATOM 691 C C . TRP A 1 89 ? 2.611 -4.122 7.137 1.00 87.00 89 TRP A C 1
ATOM 693 O O . TRP A 1 89 ? 1.834 -3.840 8.055 1.00 87.00 89 TRP A O 1
ATOM 703 N N . PRO A 1 90 ? 3.753 -3.422 6.961 1.00 87.44 90 PRO A N 1
ATOM 704 C CA . PRO A 1 90 ? 4.071 -2.256 7.775 1.00 87.44 90 PRO A CA 1
ATOM 705 C C . PRO A 1 90 ? 3.041 -1.142 7.573 1.00 87.44 90 PRO A C 1
ATOM 707 O O . PRO A 1 90 ? 2.670 -0.491 8.548 1.00 87.44 90 PRO A O 1
ATOM 710 N N . GLY A 1 91 ? 2.505 -0.971 6.357 1.00 86.81 91 GLY A N 1
ATOM 711 C CA . GLY A 1 91 ? 1.407 -0.035 6.113 1.00 86.81 91 GLY A CA 1
ATOM 712 C C . GLY A 1 91 ? 0.162 -0.363 6.946 1.00 86.81 91 GLY A C 1
ATOM 713 O O . GLY A 1 91 ? -0.395 0.510 7.609 1.00 86.81 91 GLY A O 1
ATOM 714 N N . TRP A 1 92 ? -0.221 -1.639 7.009 1.00 91.25 92 TRP A N 1
ATOM 715 C CA . TRP A 1 92 ? -1.381 -2.091 7.774 1.00 91.25 92 TRP A CA 1
ATOM 716 C C . TRP A 1 92 ? -1.189 -1.846 9.273 1.00 91.25 92 TRP A C 1
ATOM 718 O O . TRP A 1 92 ? -2.098 -1.333 9.932 1.00 91.25 92 TRP A O 1
ATOM 728 N N . LEU A 1 93 ? 0.002 -2.157 9.802 1.00 88.81 93 LEU A N 1
ATOM 729 C CA . LEU A 1 93 ? 0.353 -1.923 11.205 1.00 88.81 93 LEU A CA 1
ATOM 730 C C . LEU A 1 93 ? 0.272 -0.435 11.560 1.00 88.81 93 LEU A C 1
ATOM 732 O O . LEU A 1 93 ? -0.414 -0.074 12.516 1.00 88.81 93 LEU A O 1
ATOM 736 N N . ILE A 1 94 ? 0.928 0.428 10.780 1.00 89.62 94 ILE A N 1
ATOM 737 C CA . ILE A 1 94 ? 0.937 1.881 11.004 1.00 89.62 94 ILE A CA 1
ATOM 738 C C . ILE A 1 94 ? -0.487 2.440 10.938 1.00 89.62 94 ILE A C 1
ATOM 740 O O . ILE A 1 94 ? -0.895 3.192 11.824 1.00 89.62 94 ILE A O 1
ATOM 744 N N . GLY A 1 95 ? -1.266 2.035 9.933 1.00 87.25 95 GLY A N 1
ATOM 745 C CA . GLY A 1 95 ? -2.660 2.449 9.794 1.00 87.25 95 GLY A CA 1
ATOM 746 C C . GLY A 1 95 ? -3.524 2.017 10.971 1.00 87.25 95 GLY A C 1
ATOM 747 O O . GLY A 1 95 ? -4.339 2.800 11.448 1.00 87.25 95 GLY A O 1
ATOM 748 N N . ARG A 1 96 ? -3.292 0.822 11.521 1.00 88.69 96 ARG A N 1
ATOM 749 C CA . ARG A 1 96 ? -4.027 0.334 12.691 1.00 88.69 96 ARG A CA 1
ATOM 750 C C . ARG A 1 96 ? -3.734 1.175 13.928 1.00 88.69 96 ARG A C 1
ATOM 752 O O . ARG A 1 96 ? -4.652 1.537 14.659 1.00 88.69 96 ARG A O 1
ATOM 759 N N . PHE A 1 97 ? -2.464 1.509 14.159 1.00 87.81 97 PHE A N 1
ATOM 760 C CA . PHE A 1 97 ? -2.082 2.403 15.251 1.00 87.81 97 PHE A CA 1
ATOM 761 C C . PHE A 1 97 ? -2.703 3.791 15.077 1.00 87.81 97 PHE A C 1
ATOM 763 O O . PHE A 1 97 ? -3.348 4.279 16.000 1.00 87.81 97 PHE A O 1
ATOM 770 N N . ALA A 1 98 ? -2.590 4.395 13.892 1.00 86.25 98 ALA A N 1
ATOM 771 C CA . ALA A 1 98 ? -3.173 5.707 13.611 1.00 86.25 98 ALA A CA 1
ATOM 772 C C . ALA A 1 98 ? -4.710 5.713 13.730 1.00 86.25 98 ALA A C 1
ATOM 774 O O . ALA A 1 98 ? -5.286 6.664 14.253 1.00 86.25 98 ALA A O 1
ATOM 775 N N . GLY A 1 99 ? -5.375 4.641 13.294 1.00 85.75 99 GLY A N 1
ATOM 776 C CA . GLY A 1 99 ? -6.825 4.481 13.383 1.00 85.75 99 GLY A CA 1
ATOM 777 C C . GLY A 1 99 ? -7.346 4.433 14.818 1.00 85.75 99 GLY A C 1
ATOM 778 O O . GLY A 1 99 ? -8.407 4.989 15.098 1.00 85.75 99 GLY A O 1
ATOM 779 N N . LYS A 1 100 ? -6.584 3.846 15.752 1.00 86.38 100 LYS A N 1
ATOM 780 C CA . LYS A 1 100 ? -6.947 3.837 17.178 1.00 86.38 100 LYS A CA 1
ATOM 781 C C . LYS A 1 100 ? -6.997 5.243 17.765 1.00 86.38 100 LYS A C 1
ATOM 783 O O . LYS A 1 100 ? -7.991 5.581 18.401 1.00 86.38 100 LYS A O 1
ATOM 788 N N . TYR A 1 101 ? -5.976 6.060 17.503 1.00 84.94 101 TYR A N 1
ATOM 789 C CA . TYR A 1 101 ? -5.939 7.457 17.951 1.00 84.94 101 TYR A CA 1
ATOM 790 C C . TYR A 1 101 ? -7.048 8.288 17.307 1.00 84.94 101 TYR A C 1
ATOM 792 O O . TYR A 1 101 ? -7.743 9.038 17.990 1.00 84.94 101 TYR A O 1
ATOM 800 N N . TRP A 1 102 ? -7.294 8.085 16.009 1.00 86.38 102 TRP A N 1
ATOM 801 C CA . TRP A 1 102 ? -8.380 8.776 15.322 1.00 86.38 102 TRP A CA 1
ATOM 802 C C . TRP A 1 102 ? -9.750 8.419 15.912 1.00 86.38 102 TRP A C 1
ATOM 804 O O . TRP A 1 102 ? -10.624 9.274 16.033 1.00 86.38 102 TRP A O 1
ATOM 814 N N . LYS A 1 103 ? -9.954 7.172 16.328 1.00 85.00 103 LYS A N 1
ATOM 815 C CA . LYS A 1 103 ? -11.208 6.761 16.957 1.00 85.00 103 LYS A CA 1
ATOM 816 C C . LYS A 1 103 ? -11.359 7.261 18.395 1.00 85.00 103 LYS A C 1
ATOM 818 O O . LYS A 1 103 ? -12.460 7.654 18.765 1.00 85.00 103 LYS A O 1
ATOM 823 N N . GLN A 1 104 ? -10.299 7.205 19.201 1.00 85.19 104 GLN A N 1
ATOM 824 C CA . GLN A 1 104 ? -10.356 7.553 20.626 1.00 85.19 104 GLN A CA 1
ATOM 825 C C . GLN A 1 104 ? -10.432 9.064 20.852 1.00 85.19 104 GLN A C 1
ATOM 827 O O . GLN A 1 104 ? -11.294 9.518 21.599 1.00 85.19 104 GLN A O 1
ATOM 832 N N . ASP A 1 105 ? -9.592 9.830 20.154 1.00 83.94 105 ASP A N 1
ATOM 833 C CA . ASP A 1 105 ? -9.37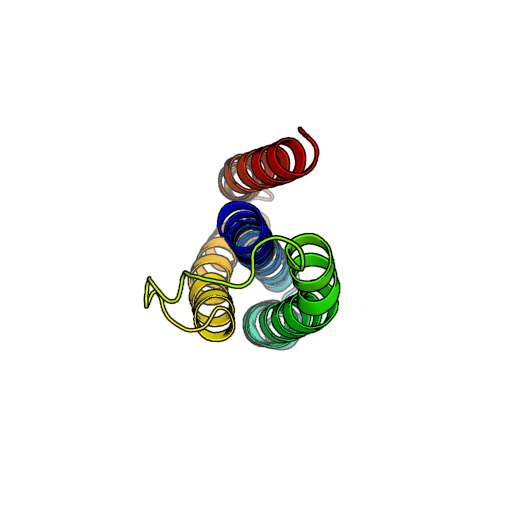7 11.253 20.439 1.00 83.94 105 ASP A CA 1
ATOM 834 C C . ASP A 1 105 ? -9.857 12.173 19.304 1.00 83.94 105 ASP A C 1
ATOM 836 O O . ASP A 1 105 ? -9.660 13.386 19.353 1.00 83.94 105 ASP A O 1
ATOM 840 N N . ALA A 1 106 ? -10.459 11.608 18.246 1.00 81.75 106 ALA A N 1
ATOM 841 C CA . ALA A 1 106 ? -10.766 12.301 16.987 1.00 81.75 106 ALA A CA 1
ATOM 842 C C . ALA A 1 106 ? -9.537 12.958 16.319 1.00 81.75 106 ALA A C 1
ATOM 844 O O . ALA A 1 106 ? -9.689 13.736 15.371 1.00 81.75 106 ALA A O 1
ATOM 845 N N . ASP A 1 107 ? -8.325 12.611 16.765 1.00 82.44 107 ASP A N 1
ATOM 846 C CA . ASP A 1 107 ? -7.087 13.221 16.304 1.00 82.44 107 ASP A CA 1
ATOM 847 C C . ASP A 1 107 ? -6.600 12.570 15.004 1.00 82.44 107 ASP A C 1
ATOM 849 O O . ASP A 1 107 ? -6.347 11.366 14.915 1.00 82.44 107 ASP A O 1
ATOM 853 N N . ARG A 1 108 ? -6.465 13.393 13.963 1.00 83.06 108 ARG A N 1
ATOM 854 C CA . ARG A 1 108 ? -5.982 12.981 12.636 1.00 83.06 108 ARG A CA 1
ATOM 855 C C . ARG A 1 108 ? -4.491 13.245 12.451 1.00 83.06 108 ARG A C 1
ATOM 857 O O . ARG A 1 108 ? -3.940 12.860 11.419 1.00 83.06 108 ARG A O 1
ATOM 864 N N . SER A 1 109 ? -3.836 13.864 13.429 1.00 85.69 109 SER A N 1
ATOM 865 C CA . SER A 1 109 ? -2.433 14.269 13.349 1.00 85.69 109 SER A CA 1
ATOM 866 C C . SER A 1 109 ? -1.514 13.066 13.144 1.00 85.69 109 SER A C 1
ATOM 868 O O . SER A 1 109 ? -0.647 13.103 12.278 1.00 85.69 109 SER A O 1
ATOM 870 N N . CYS A 1 110 ? -1.753 11.943 13.834 1.00 82.94 110 CYS A N 1
ATOM 871 C CA . CYS A 1 110 ? -0.976 10.710 13.643 1.00 82.94 110 CYS A CA 1
ATOM 872 C C . CYS A 1 110 ? -1.081 10.153 12.215 1.00 82.94 110 CYS A C 1
ATOM 874 O O . CYS A 1 110 ? -0.083 9.714 11.644 1.00 82.94 110 CYS A O 1
ATOM 876 N N . LEU A 1 111 ? -2.279 10.201 11.623 1.00 85.44 111 LEU A N 1
ATOM 877 C CA . LEU A 1 111 ? -2.500 9.767 10.244 1.00 85.44 111 LEU A CA 1
ATOM 878 C C . LEU A 1 111 ? -1.784 10.701 9.256 1.00 85.44 111 LEU A C 1
ATOM 880 O O . LEU A 1 111 ? -1.143 10.232 8.319 1.00 85.44 111 LEU A O 1
ATOM 884 N N . GLN A 1 112 ? -1.864 12.015 9.477 1.00 86.06 112 GLN A N 1
ATOM 885 C CA . GLN A 1 112 ? -1.202 13.021 8.642 1.00 86.06 112 GLN A 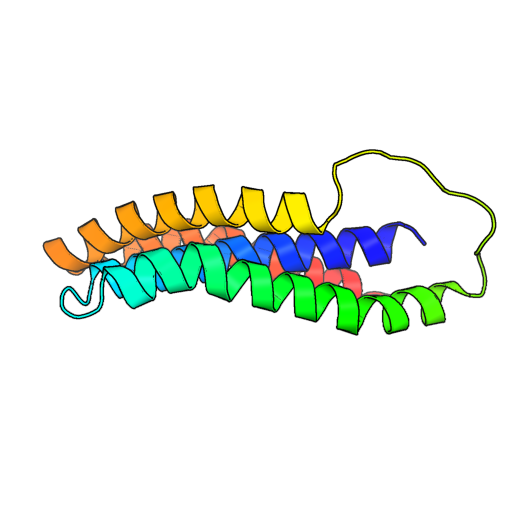CA 1
ATOM 886 C C . GLN A 1 112 ? 0.326 12.934 8.731 1.00 86.06 112 GLN A C 1
ATOM 888 O O . GLN A 1 112 ? 0.993 13.017 7.703 1.00 86.06 112 GLN A O 1
ATOM 893 N N . CYS A 1 113 ? 0.881 12.698 9.921 1.00 85.31 113 CYS A N 1
ATOM 894 C CA . CYS A 1 113 ? 2.316 12.490 10.120 1.00 85.31 113 CYS A CA 1
ATOM 895 C C . CYS A 1 113 ? 2.825 11.228 9.414 1.00 85.31 113 CYS A C 1
ATOM 897 O O . CYS A 1 113 ? 3.939 11.233 8.898 1.00 85.31 113 CYS A O 1
ATOM 899 N N . ALA A 1 114 ? 2.018 10.164 9.366 1.00 83.06 114 ALA A N 1
ATOM 900 C CA . ALA A 1 114 ? 2.371 8.947 8.643 1.00 83.06 114 ALA A CA 1
ATOM 901 C C . ALA A 1 114 ? 2.247 9.128 7.120 1.00 83.06 114 ALA A C 1
ATOM 903 O O . ALA A 1 114 ? 3.184 8.822 6.388 1.00 83.06 114 ALA A O 1
ATOM 904 N N . LEU A 1 115 ? 1.114 9.647 6.633 1.00 85.38 115 LEU A N 1
ATOM 905 C CA . LEU A 1 115 ? 0.831 9.777 5.199 1.00 85.38 115 LEU A CA 1
ATOM 906 C C . LEU A 1 115 ? 1.604 10.912 4.522 1.00 85.38 115 LEU A C 1
ATOM 908 O O . LEU A 1 115 ? 1.941 10.784 3.350 1.00 85.38 115 LEU A O 1
ATOM 912 N N . GLY A 1 116 ? 1.890 12.011 5.221 1.00 83.50 116 GLY A N 1
ATOM 913 C CA . GLY A 1 116 ? 2.522 13.202 4.646 1.00 83.50 116 GLY A CA 1
ATOM 914 C C . GLY A 1 116 ? 3.833 12.897 3.912 1.00 83.50 116 GLY A C 1
ATOM 915 O O . GLY A 1 116 ? 3.908 13.136 2.706 1.00 83.50 116 GLY A O 1
ATOM 916 N N . PRO A 1 117 ? 4.842 12.306 4.579 1.00 85.12 117 PRO A N 1
ATOM 917 C CA . PRO A 1 117 ? 6.101 11.931 3.937 1.00 85.12 117 PRO A CA 1
ATOM 918 C C . PRO A 1 117 ? 5.913 10.958 2.765 1.00 85.12 117 PRO A C 1
ATOM 920 O O . PRO A 1 117 ? 6.583 11.084 1.745 1.00 85.12 117 PRO A O 1
ATOM 923 N N . ILE A 1 118 ? 4.971 10.017 2.885 1.00 86.19 118 ILE A N 1
ATOM 924 C CA . ILE A 1 118 ? 4.681 9.004 1.859 1.00 86.19 118 ILE A CA 1
ATOM 925 C C . ILE A 1 118 ? 4.102 9.662 0.602 1.00 86.19 118 ILE A C 1
ATOM 927 O O . ILE A 1 118 ? 4.535 9.365 -0.508 1.00 86.19 118 ILE A O 1
ATOM 931 N N . VAL A 1 119 ? 3.160 10.593 0.762 1.00 84.19 119 VAL A N 1
ATOM 932 C CA . VAL A 1 119 ? 2.564 11.337 -0.356 1.00 84.19 119 VAL A CA 1
ATOM 933 C C . VAL A 1 119 ? 3.596 12.245 -1.019 1.00 84.19 119 VAL A C 1
ATOM 935 O O . VAL A 1 119 ? 3.627 12.331 -2.243 1.00 84.19 119 VAL A O 1
ATOM 938 N N . VAL A 1 120 ? 4.477 12.887 -0.247 1.00 84.94 120 VAL A N 1
ATOM 939 C CA . VAL A 1 120 ? 5.570 13.698 -0.808 1.00 84.94 120 VAL A CA 1
ATOM 940 C C . VAL A 1 120 ? 6.526 12.834 -1.631 1.00 84.94 120 VAL A C 1
ATOM 942 O O . VAL A 1 120 ? 6.887 13.225 -2.739 1.00 84.94 120 VAL A O 1
ATOM 945 N N . LEU A 1 121 ? 6.889 11.646 -1.139 1.00 83.69 121 LEU A N 1
ATOM 946 C CA . LEU A 1 121 ? 7.698 10.688 -1.896 1.00 83.69 121 LEU A CA 1
ATOM 947 C C . LEU A 1 121 ? 6.991 10.236 -3.177 1.00 83.69 121 LEU A C 1
ATOM 949 O O . LEU A 1 121 ? 7.628 10.185 -4.223 1.00 83.69 121 LEU A O 1
ATOM 953 N N . LEU A 1 122 ? 5.682 9.972 -3.122 1.00 83.88 122 LEU A N 1
ATOM 954 C CA . LEU A 1 122 ? 4.890 9.610 -4.300 1.00 83.88 122 LEU A CA 1
ATOM 955 C C . LEU A 1 122 ? 4.861 10.736 -5.342 1.00 83.88 122 LEU A C 1
ATOM 957 O O . LEU A 1 122 ? 5.002 10.498 -6.536 1.00 83.88 122 LEU A O 1
ATOM 961 N N . LEU A 1 123 ? 4.686 11.982 -4.903 1.00 83.69 123 LEU A N 1
ATOM 962 C CA . LEU A 1 123 ? 4.722 13.129 -5.806 1.00 83.69 123 LEU A CA 1
ATOM 963 C C . LEU A 1 123 ? 6.113 13.302 -6.419 1.00 83.69 123 LEU A C 1
ATOM 965 O O . LEU A 1 123 ? 6.217 13.555 -7.616 1.00 83.69 123 LEU A O 1
ATOM 969 N N . ALA A 1 124 ? 7.175 13.115 -5.633 1.00 81.38 124 ALA A N 1
ATOM 970 C CA . ALA A 1 124 ? 8.542 13.166 -6.133 1.00 81.38 124 ALA A CA 1
ATOM 971 C C . ALA A 1 124 ? 8.805 12.081 -7.189 1.00 81.38 124 ALA A C 1
ATOM 973 O O . ALA A 1 124 ? 9.386 12.389 -8.228 1.00 81.38 124 ALA A O 1
ATOM 974 N N . THR A 1 125 ? 8.340 10.843 -6.984 1.00 80.75 125 THR A N 1
ATOM 975 C CA . THR A 1 125 ? 8.498 9.775 -7.986 1.00 80.75 125 THR A CA 1
ATOM 976 C C . THR A 1 125 ? 7.712 10.071 -9.259 1.00 80.75 125 THR A C 1
ATOM 978 O O . THR A 1 125 ? 8.256 9.903 -10.346 1.00 80.75 125 THR A O 1
ATOM 981 N N . ILE A 1 126 ? 6.484 10.589 -9.158 1.00 80.50 126 ILE A N 1
ATOM 982 C CA . ILE A 1 126 ? 5.688 10.999 -10.327 1.00 80.50 126 ILE A CA 1
ATOM 983 C C . ILE A 1 126 ? 6.388 12.119 -11.106 1.00 80.50 126 ILE A C 1
ATOM 985 O O . ILE A 1 126 ? 6.486 12.046 -12.329 1.00 80.50 126 ILE A O 1
ATOM 989 N N . VAL A 1 127 ? 6.899 13.142 -10.416 1.00 80.75 127 VAL A N 1
ATOM 990 C CA . VAL A 1 127 ? 7.633 14.245 -11.055 1.00 80.75 127 VAL A CA 1
ATOM 991 C C . VAL A 1 127 ? 8.882 13.722 -11.763 1.00 80.75 127 VAL A C 1
ATOM 993 O O . VAL A 1 127 ? 9.122 14.101 -12.903 1.00 80.75 127 VAL A O 1
ATOM 996 N N . LEU A 1 128 ? 9.636 12.811 -11.142 1.00 77.38 128 LEU A N 1
ATOM 997 C CA . LEU A 1 128 ? 10.818 12.200 -11.758 1.00 77.38 128 LEU A CA 1
ATOM 998 C C . LEU A 1 128 ? 10.490 11.358 -12.998 1.00 77.38 128 LEU A C 1
ATOM 1000 O O . LEU A 1 128 ? 11.310 11.298 -13.903 1.00 77.38 128 LEU A O 1
ATOM 1004 N N . ILE A 1 129 ? 9.308 10.737 -13.064 1.00 72.12 129 ILE A N 1
ATOM 1005 C CA . ILE A 1 129 ? 8.842 10.011 -14.259 1.00 72.12 129 ILE A CA 1
ATOM 1006 C C . ILE A 1 129 ? 8.469 10.979 -15.394 1.00 72.12 129 ILE A C 1
ATOM 1008 O O . ILE A 1 129 ? 8.624 10.645 -16.565 1.00 72.12 129 ILE A O 1
ATOM 1012 N N . LEU A 1 130 ? 7.947 12.163 -15.058 1.00 72.88 130 LEU A N 1
ATOM 1013 C CA . LEU A 1 130 ? 7.491 13.164 -16.030 1.00 72.88 130 LEU A CA 1
ATOM 1014 C C . LEU A 1 130 ? 8.618 14.051 -16.578 1.00 72.88 130 LEU A C 1
ATOM 1016 O O . LEU A 1 130 ? 8.411 14.717 -17.594 1.00 72.88 130 LEU A O 1
ATOM 1020 N N . ILE A 1 131 ? 9.772 14.103 -15.909 1.00 72.44 131 ILE A N 1
ATOM 1021 C CA . ILE A 1 131 ? 10.940 14.851 -16.383 1.00 72.44 131 ILE A CA 1
ATOM 1022 C C . ILE A 1 131 ? 11.660 13.999 -17.449 1.00 72.44 131 ILE A C 1
ATOM 1024 O O . ILE A 1 131 ? 12.066 12.882 -17.130 1.00 72.44 131 ILE A O 1
ATOM 1028 N N . PRO A 1 132 ? 11.787 14.496 -18.696 1.00 54.97 132 PRO A N 1
ATOM 1029 C CA . PRO A 1 132 ? 12.422 13.777 -19.802 1.00 54.97 132 PRO A CA 1
ATOM 1030 C C . PRO A 1 132 ? 13.941 13.631 -19.653 1.00 54.97 132 PRO A C 1
ATOM 1032 O O . PRO A 1 132 ? 14.575 14.513 -19.025 1.00 54.97 132 PRO A O 1
#

Sequence (132 aa):
MPLTETLLVSALLVSALALSIFLSAYGEYREENFMAVSVIGALVVVPVLLIAAYNLLLPFVTVMDWWTFRSYRLVEVGQPDELIVVTTWPGWLIGRFAGKYWKQDADRSCLQCALGPIVVLLLATIVLILIP

Foldseek 3Di:
DVLLVVLLLLLLLLVLLLQLLQQLLVLLLPVVCNCPRLPCVLQPVSLVVSVVVSVVCVVVVVVVVVVPPDDDDDDCPDDSSVSSNVSSVVSSVQSNVQSVCCNPVVDNVSVCVSSVVSVVVSVVSVVVNVPD

Radius of gyration: 16.77 Å; Cα contacts (8 Å, |Δi|>4): 153; chains: 1; bounding box: 41×25×49 Å

pLDDT: mean 77.96, std 14.24, range [38.06, 91.5]

Secondary structure (DSSP, 8-state):
-HHHHHHHHHHHHHHHHHHHHHHHHHHHH-GGGHIIIIIIIIIIIHHHHHHHHHHHHHHHHHHHTGGG-SS--------HHHHHHHHHHHHHHHHHHHHHHHHHH---HHHHHHHHHHHHHHHHHHHHHH--